Protein AF-A0A8J7PR47-F1 (afdb_monomer)

Sequence (69 aa):
MARRERYIAKRQNQAWSMGFVSDQLVNGQRIRALTVVDVFTREALAITVGRSLRADHVVEVCNRLVAKS

Radius of gyration: 14.0 Å; Cα contacts (8 Å, |Δi|>4): 101; chains: 1; bounding box: 27×27×38 Å

Mean predicted aligned error: 4.2 Å

Solvent-accessible surface area (backbone atoms only — not comparable to full-atom values): 4345 Å² total; per-residue (Å²): 134,82,82,72,80,76,85,84,49,92,45,76,88,67,42,72,49,72,49,77,49,75,53,67,47,98,87,69,52,58,38,34,31,44,40,33,27,30,62,52,75,65,44,76,78,42,78,50,76,34,75,71,82,55,70,69,59,54,51,51,53,50,54,57,49,59,77,71,104

Foldseek 3Di:
DDPPDDDDDPDWPPDKDWDKDWDADPVRQIKIWIWIATPHVRDTLDIDMDSDDDPVNVVVSVVVSVVVD

Secondary structure (DSSP, 8-state):
---PPPP--SSTTS-EEEEEEEEE-TTS-EEEEEEEEETTT--EEEEEEESS--HHHHHHHHHHHHTT-

Nearest PDB structures (foldseek):
  6ozj-assembly1_A  TM=5.791E-01  e=2.526E-01  Mus musculus
  3ly9-assembly1_A-2  TM=6.247E-01  e=3.059E-01  Escherichia coli str. K-12 substr. MG1655
  2l2m-assembly1_A  TM=6.155E-01  e=1.330E+00  Arabidopsis thaliana
  1r8x-assembly1_B-2  TM=4.484E-01  e=2.080E+00  Mus musculus
  3ths-assembly1_C  TM=4.418E-01  e=3.052E+00  Rattus norvegicus

Structure (mmCIF, N/CA/C/O backbone):
data_AF-A0A8J7PR47-F1
#
_entry.id   AF-A0A8J7PR47-F1
#
loop_
_atom_site.group_PDB
_atom_site.id
_atom_site.type_symbol
_atom_site.label_atom_id
_atom_site.label_alt_id
_atom_site.label_comp_id
_atom_site.label_asym_id
_atom_site.label_entity_id
_atom_site.label_seq_id
_atom_site.pdbx_PDB_ins_code
_atom_site.Cartn_x
_atom_site.Cartn_y
_atom_site.Cartn_z
_atom_site.occupancy
_atom_site.B_iso_or_equiv
_atom_site.auth_seq_id
_atom_site.auth_comp_id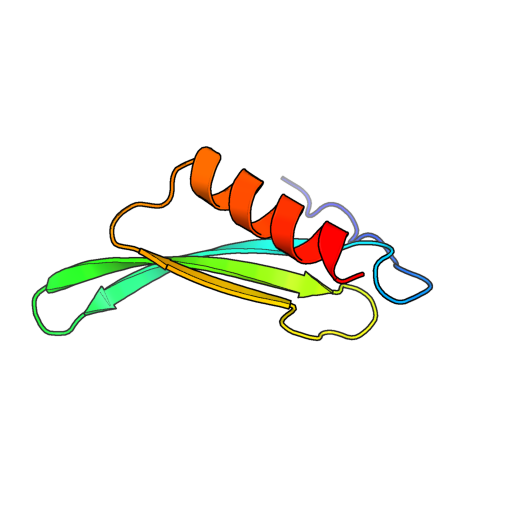
_atom_site.auth_asym_id
_atom_site.auth_atom_id
_atom_site.pdbx_PDB_model_num
ATOM 1 N N . MET A 1 1 ? 11.057 -20.605 6.039 1.00 46.56 1 MET A N 1
ATOM 2 C CA . MET A 1 1 ? 10.517 -19.876 4.870 1.00 46.56 1 MET A CA 1
ATOM 3 C C . MET A 1 1 ? 11.594 -18.923 4.374 1.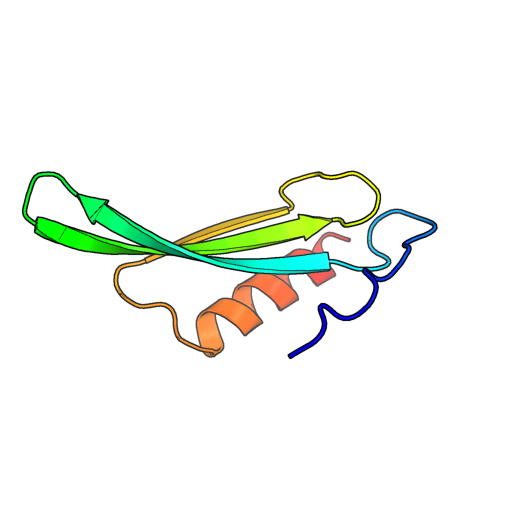00 46.56 1 MET A C 1
ATOM 5 O O . MET A 1 1 ? 11.823 -17.905 5.014 1.00 46.56 1 MET A O 1
ATOM 9 N N . ALA A 1 2 ? 12.328 -19.282 3.319 1.00 54.81 2 ALA A N 1
ATOM 10 C CA . ALA A 1 2 ? 13.327 -18.384 2.742 1.00 54.81 2 ALA A CA 1
ATOM 11 C C . ALA A 1 2 ? 12.619 -17.161 2.141 1.00 54.81 2 ALA A C 1
ATOM 13 O O . ALA A 1 2 ? 11.591 -17.298 1.474 1.00 54.81 2 ALA A O 1
ATOM 14 N N . ARG A 1 3 ? 13.141 -15.959 2.400 1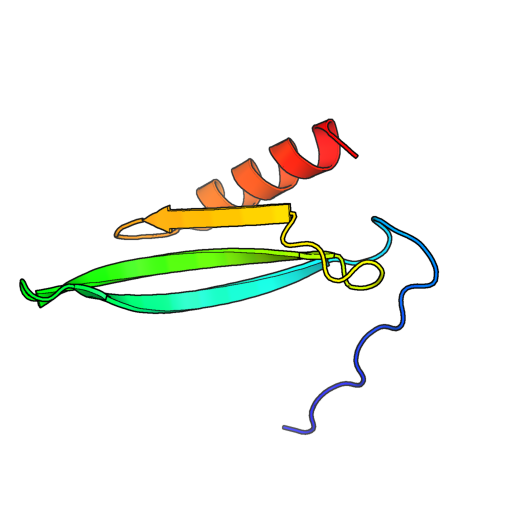.00 67.88 3 ARG A N 1
ATOM 15 C CA . ARG A 1 3 ? 12.651 -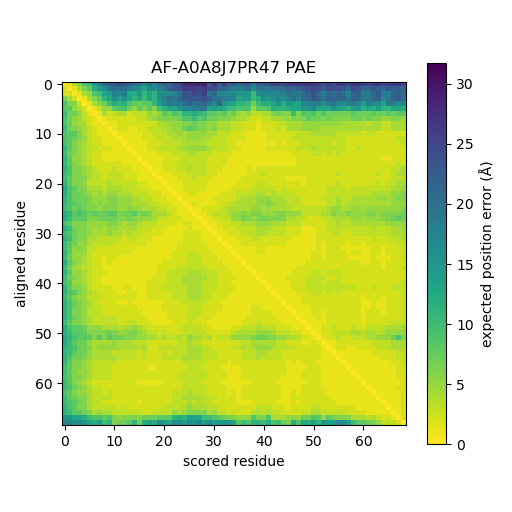14.731 1.772 1.00 67.88 3 ARG A CA 1
ATOM 16 C C . ARG A 1 3 ? 12.820 -14.880 0.260 1.00 67.88 3 ARG A C 1
ATOM 18 O O . ARG A 1 3 ? 13.950 -14.959 -0.210 1.00 67.88 3 ARG A O 1
ATOM 25 N N . ARG A 1 4 ? 11.708 -14.928 -0.483 1.00 69.44 4 ARG A N 1
ATOM 26 C CA . ARG A 1 4 ? 11.736 -14.845 -1.951 1.00 69.44 4 ARG A CA 1
ATOM 27 C C . ARG A 1 4 ? 12.534 -13.606 -2.353 1.00 69.44 4 ARG A C 1
ATOM 29 O O . ARG A 1 4 ? 12.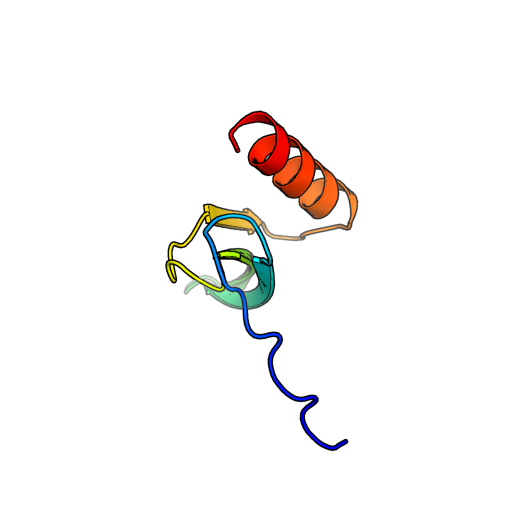389 -12.549 -1.727 1.00 69.44 4 ARG A O 1
ATOM 36 N N . GLU A 1 5 ? 13.370 -13.755 -3.375 1.00 73.19 5 GLU A N 1
ATOM 37 C CA . GLU A 1 5 ? 14.056 -12.626 -3.993 1.00 73.19 5 GLU A CA 1
ATOM 38 C C . GLU A 1 5 ? 13.041 -11.526 -4.316 1.00 73.19 5 GLU A C 1
ATOM 40 O O . GLU A 1 5 ? 11.926 -11.790 -4.776 1.00 73.19 5 GLU A O 1
ATOM 45 N N . ARG A 1 6 ? 13.401 -10.279 -3.996 1.00 76.31 6 ARG A N 1
ATOM 46 C CA . ARG A 1 6 ? 12.544 -9.137 -4.316 1.00 76.31 6 ARG A CA 1
ATOM 47 C C . ARG A 1 6 ? 12.511 -8.998 -5.833 1.00 76.31 6 ARG A C 1
ATOM 49 O O . ARG A 1 6 ? 13.562 -8.981 -6.463 1.00 76.31 6 ARG A O 1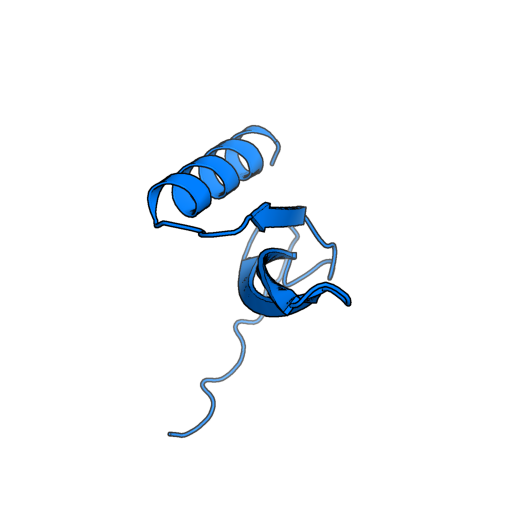
ATOM 56 N N . TYR A 1 7 ? 11.315 -8.858 -6.396 1.00 86.62 7 TYR A N 1
ATOM 57 C CA . TYR A 1 7 ? 11.164 -8.522 -7.805 1.00 86.62 7 TYR A CA 1
AT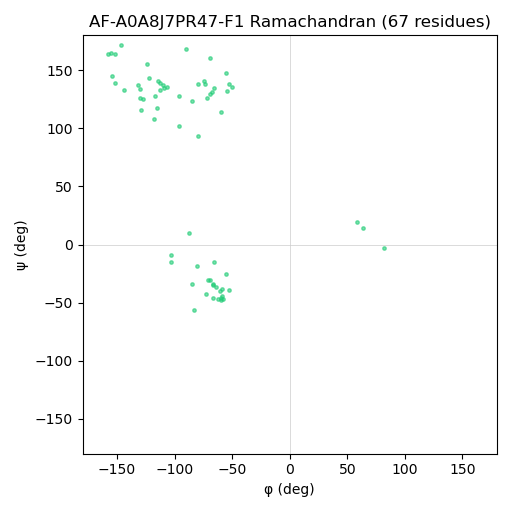OM 58 C C . TYR A 1 7 ? 11.941 -7.236 -8.129 1.00 86.62 7 TYR A C 1
ATOM 60 O O . TYR A 1 7 ? 11.823 -6.245 -7.404 1.00 86.62 7 TYR A O 1
ATOM 68 N N . ILE A 1 8 ? 12.728 -7.254 -9.207 1.00 92.44 8 ILE A N 1
ATOM 69 C CA . ILE A 1 8 ? 13.508 -6.101 -9.667 1.00 92.44 8 ILE A CA 1
ATOM 70 C C . ILE A 1 8 ? 12.710 -5.386 -10.760 1.00 92.44 8 ILE A C 1
ATOM 72 O O . ILE A 1 8 ? 12.657 -5.835 -11.906 1.00 92.44 8 ILE A O 1
ATOM 76 N N . ALA A 1 9 ? 12.079 -4.268 -10.398 1.00 95.56 9 ALA A N 1
ATOM 77 C CA . ALA A 1 9 ? 11.420 -3.385 -11.354 1.00 95.56 9 ALA A CA 1
ATOM 78 C C . ALA A 1 9 ? 12.462 -2.577 -12.150 1.00 95.56 9 ALA A C 1
ATOM 80 O O . ALA A 1 9 ? 13.469 -2.137 -11.600 1.00 95.56 9 ALA A O 1
ATOM 81 N N . LYS A 1 10 ? 12.215 -2.385 -13.448 1.00 97.50 10 LYS A N 1
ATOM 82 C CA . LYS A 1 10 ? 13.066 -1.637 -14.389 1.00 97.50 10 LYS A CA 1
ATOM 83 C C . LYS A 1 10 ? 12.520 -0.242 -14.711 1.00 97.50 10 LYS A C 1
ATOM 85 O O . LYS A 1 10 ? 13.244 0.566 -15.282 1.00 97.50 10 LYS A O 1
ATOM 90 N N . ARG A 1 11 ? 11.249 0.025 -14.395 1.00 97.00 11 ARG A N 1
ATOM 91 C CA . ARG A 1 11 ? 10.577 1.316 -14.592 1.00 97.00 11 ARG A CA 1
ATOM 92 C C . ARG A 1 11 ? 9.463 1.527 -13.566 1.00 97.00 11 ARG A C 1
ATOM 94 O O . ARG A 1 11 ? 9.000 0.559 -12.957 1.00 97.00 11 ARG A O 1
ATOM 101 N N . GLN A 1 12 ? 9.012 2.775 -13.433 1.00 96.81 12 GLN A N 1
ATOM 102 C CA . GLN A 1 12 ? 7.848 3.142 -12.618 1.00 96.81 12 GLN A CA 1
ATOM 103 C C . GLN A 1 12 ? 6.591 2.358 -13.031 1.00 96.81 12 GLN A C 1
ATOM 105 O O . GLN A 1 12 ? 6.423 2.016 -14.211 1.00 96.81 12 GLN A O 1
ATOM 110 N N . ASN A 1 13 ? 5.724 2.068 -12.060 1.00 96.00 13 ASN A N 1
ATOM 111 C CA . ASN A 1 13 ? 4.462 1.338 -12.207 1.00 96.00 13 ASN A CA 1
ATOM 112 C C . ASN A 1 13 ? 4.590 -0.080 -12.789 1.00 96.00 13 ASN A C 1
ATOM 114 O O . ASN A 1 13 ? 3.618 -0.653 -13.274 1.00 96.00 13 ASN A O 1
ATOM 118 N N . GLN A 1 14 ? 5.783 -0.683 -12.746 1.00 95.56 14 GLN A N 1
ATOM 119 C CA . GLN A 1 14 ? 5.982 -2.070 -13.182 1.00 95.56 14 GLN A CA 1
ATOM 120 C C . GLN A 1 14 ? 5.669 -3.087 -12.077 1.00 95.56 14 GLN A C 1
ATOM 122 O O . GLN A 1 14 ? 5.226 -4.196 -12.365 1.00 95.56 14 GLN A O 1
ATOM 127 N N . ALA A 1 15 ? 5.938 -2.735 -10.820 1.00 95.75 15 ALA A N 1
ATOM 128 C CA . ALA A 1 15 ? 5.622 -3.570 -9.672 1.00 95.75 15 ALA A CA 1
ATOM 129 C C . ALA A 1 15 ? 5.394 -2.704 -8.439 1.00 95.75 15 ALA A C 1
ATOM 131 O O . ALA A 1 15 ? 6.156 -1.774 -8.171 1.00 95.75 15 ALA A O 1
ATOM 132 N N . TRP A 1 16 ? 4.383 -3.069 -7.657 1.00 96.56 16 TRP A N 1
ATOM 133 C CA . TRP A 1 16 ? 4.075 -2.430 -6.386 1.00 96.56 16 TRP A CA 1
ATOM 134 C C . TRP A 1 16 ? 4.293 -3.412 -5.240 1.00 96.56 16 TRP A C 1
ATOM 136 O O . TRP A 1 16 ? 3.969 -4.597 -5.331 1.00 96.56 16 TRP A O 1
ATOM 146 N N . SER A 1 17 ? 4.841 -2.908 -4.141 1.00 95.88 17 SER A N 1
ATOM 147 C CA . SER A 1 17 ? 4.893 -3.610 -2.867 1.00 95.88 17 SER A CA 1
ATOM 148 C C . SER A 1 17 ? 3.719 -3.149 -2.021 1.00 95.88 17 SER A C 1
ATOM 150 O O . SER A 1 17 ? 3.547 -1.951 -1.806 1.00 95.88 17 SER A O 1
ATOM 152 N N . MET A 1 18 ? 2.940 -4.097 -1.507 1.00 96.31 18 MET A N 1
ATOM 153 C CA . MET A 1 18 ? 1.795 -3.813 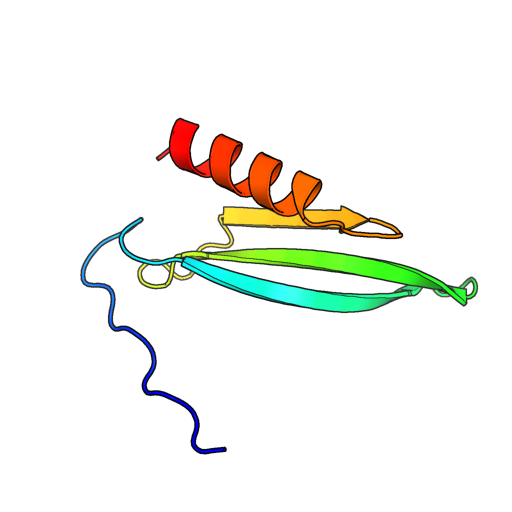-0.645 1.00 96.31 18 MET A CA 1
ATOM 154 C C . MET A 1 18 ? 1.935 -4.518 0.695 1.00 96.31 18 MET A C 1
ATOM 156 O O . MET A 1 18 ? 2.427 -5.646 0.761 1.00 96.31 18 MET A O 1
ATOM 160 N N . GLY A 1 19 ? 1.492 -3.863 1.763 1.00 95.56 19 GLY A N 1
ATOM 161 C CA . GLY A 1 19 ? 1.557 -4.415 3.109 1.00 95.56 19 GLY A CA 1
ATOM 162 C C . GLY A 1 19 ? 0.508 -3.826 4.034 1.00 95.56 19 GLY A C 1
ATOM 163 O O . GLY A 1 19 ? -0.097 -2.798 3.744 1.00 95.56 19 GLY A O 1
ATOM 164 N N . PHE A 1 20 ? 0.302 -4.498 5.164 1.00 96.31 20 PHE A N 1
ATOM 165 C CA . PHE A 1 20 ? -0.529 -3.978 6.238 1.00 96.31 20 PHE A CA 1
ATOM 166 C C . PHE A 1 20 ? 0.323 -3.674 7.458 1.00 96.31 20 PHE A C 1
ATOM 168 O O . PHE A 1 20 ? 1.103 -4.518 7.894 1.00 96.31 20 PHE A O 1
ATOM 175 N N . VAL A 1 21 ? 0.112 -2.496 8.029 1.00 96.25 21 VAL A N 1
ATOM 176 C CA . VAL A 1 21 ? 0.644 -2.109 9.335 1.00 96.25 21 VAL A CA 1
ATOM 177 C C . VAL A 1 21 ? -0.525 -2.051 10.307 1.00 96.25 21 VAL A C 1
ATOM 179 O O . VAL A 1 21 ? -1.582 -1.523 9.966 1.00 96.25 21 VAL A O 1
ATOM 182 N N . SER A 1 22 ? -0.359 -2.621 11.493 1.00 96.31 22 SER A N 1
ATOM 183 C CA . SER A 1 22 ? -1.346 -2.540 12.570 1.00 96.31 22 SER A CA 1
ATOM 184 C C . SER A 1 22 ? -0.764 -1.712 13.699 1.00 96.31 22 SER A C 1
ATOM 186 O O . SER A 1 22 ? 0.408 -1.882 14.026 1.00 96.31 22 SER A O 1
ATOM 188 N N . ASP A 1 23 ? -1.587 -0.861 14.297 1.00 96.25 23 ASP A N 1
ATOM 189 C CA . ASP A 1 23 ? -1.185 -0.017 15.419 1.00 96.25 23 ASP A CA 1
ATOM 190 C C . ASP A 1 23 ? -2.361 0.197 16.384 1.00 96.25 23 ASP A C 1
ATOM 192 O O . ASP A 1 23 ? -3.504 -0.190 16.103 1.00 96.25 23 ASP A O 1
ATOM 196 N N . GLN A 1 24 ? -2.089 0.801 17.535 1.00 97.25 24 GLN A N 1
ATOM 197 C CA . GLN A 1 24 ? -3.069 1.140 18.551 1.00 97.25 24 GLN A CA 1
ATOM 198 C C . GLN A 1 24 ? -2.901 2.599 18.973 1.00 97.25 24 GLN A C 1
ATOM 200 O O . GLN A 1 24 ? -1.829 3.036 19.377 1.00 97.25 24 GLN A O 1
ATOM 205 N N . LEU A 1 25 ? -3.993 3.355 18.901 1.00 95.00 25 LEU A N 1
ATOM 206 C CA . LEU A 1 25 ? -4.039 4.727 19.384 1.00 95.00 25 LEU A CA 1
ATOM 207 C C . LEU A 1 25 ? -3.948 4.761 20.914 1.00 95.00 25 LEU A C 1
ATOM 209 O O . LEU A 1 25 ? -4.290 3.796 21.597 1.00 95.00 25 LEU A O 1
ATOM 213 N N . VAL A 1 26 ? -3.583 5.921 21.458 1.00 96.50 26 VAL A N 1
ATOM 214 C CA . VAL A 1 26 ? -3.445 6.147 22.910 1.00 96.50 26 VAL A CA 1
ATOM 215 C C . VAL A 1 26 ? -4.705 5.807 23.717 1.00 96.50 26 VAL A C 1
ATOM 217 O O . VAL A 1 26 ? -4.616 5.456 24.886 1.00 96.50 26 VAL A O 1
ATOM 220 N N . ASN A 1 27 ? -5.883 5.865 23.092 1.00 96.38 27 ASN A N 1
ATOM 221 C CA . ASN A 1 27 ? -7.168 5.516 23.702 1.00 96.38 27 ASN A CA 1
ATOM 222 C C . ASN A 1 27 ? -7.519 4.016 23.593 1.00 96.38 27 ASN A C 1
ATOM 224 O O . ASN A 1 27 ? -8.657 3.623 23.842 1.00 96.38 27 ASN A O 1
ATOM 228 N N . GLY A 1 28 ? -6.575 3.178 23.160 1.00 96.00 28 GLY A N 1
ATOM 229 C CA . GLY A 1 28 ? -6.752 1.737 23.005 1.00 96.00 28 GLY A CA 1
ATOM 230 C C . GLY A 1 28 ? -7.431 1.307 21.700 1.00 96.00 28 GLY A C 1
ATOM 231 O O . GLY A 1 28 ? -7.534 0.104 21.443 1.00 96.00 28 GLY A O 1
ATOM 232 N N . GLN A 1 29 ? -7.868 2.235 20.843 1.00 95.62 29 GLN A N 1
ATOM 233 C CA . GLN A 1 29 ? -8.474 1.880 19.559 1.00 95.62 29 GLN A CA 1
ATOM 234 C C . GLN A 1 29 ? -7.420 1.351 18.581 1.00 95.62 29 GLN A C 1
ATOM 236 O O . GLN A 1 29 ? -6.426 2.014 18.296 1.00 95.62 29 GLN A O 1
ATOM 241 N N . ARG A 1 30 ? -7.653 0.154 18.033 1.00 96.56 30 ARG A N 1
ATOM 242 C CA . ARG A 1 30 ? -6.782 -0.440 17.010 1.00 96.56 30 ARG A CA 1
ATOM 243 C C . ARG A 1 30 ? -7.073 0.145 15.633 1.00 96.56 30 ARG A C 1
ATOM 245 O O . ARG A 1 30 ? -8.233 0.280 15.239 1.00 96.56 30 ARG A O 1
ATOM 252 N N . ILE A 1 31 ? -6.010 0.412 14.889 1.00 96.69 31 ILE A N 1
ATOM 253 C CA . ILE A 1 31 ? -6.053 0.822 13.489 1.00 96.69 31 ILE A CA 1
ATOM 254 C C . ILE A 1 31 ? -5.221 -0.131 12.638 1.00 96.69 31 ILE A C 1
ATOM 256 O O . ILE A 1 31 ? -4.294 -0.792 13.109 1.00 96.69 31 ILE A O 1
ATOM 260 N N . ARG A 1 32 ? -5.561 -0.192 11.356 1.00 96.81 32 ARG A N 1
ATOM 261 C CA . ARG A 1 32 ? -4.805 -0.901 10.336 1.00 96.81 32 ARG A CA 1
ATOM 262 C C . ARG A 1 32 ? -4.624 0.021 9.141 1.00 96.81 32 ARG A C 1
ATOM 264 O O . ARG A 1 32 ? -5.570 0.686 8.727 1.00 96.81 32 ARG A O 1
ATOM 271 N N . ALA A 1 33 ? -3.426 0.040 8.582 1.00 97.69 33 ALA A N 1
ATOM 272 C CA . ALA A 1 33 ? -3.087 0.798 7.393 1.00 97.69 33 ALA A CA 1
ATOM 273 C C . ALA A 1 33 ? -2.672 -0.159 6.274 1.00 97.69 33 ALA A C 1
ATOM 275 O O . ALA A 1 33 ? -1.801 -0.999 6.484 1.00 97.69 33 ALA A O 1
ATOM 276 N N . LEU A 1 34 ? -3.283 -0.036 5.097 1.00 98.19 34 LEU A N 1
ATOM 277 C CA . LEU A 1 34 ? -2.766 -0.599 3.851 1.00 98.19 34 LEU A CA 1
ATOM 278 C C . LEU A 1 34 ? -1.770 0.401 3.270 1.00 98.19 34 LEU A C 1
ATOM 280 O O . LEU A 1 34 ? -2.141 1.548 3.021 1.00 98.19 34 LEU A O 1
ATOM 284 N N . THR A 1 35 ? -0.542 -0.040 3.028 1.00 98.06 35 THR A N 1
ATOM 285 C CA . THR A 1 35 ? 0.482 0.742 2.334 1.00 98.06 35 THR A CA 1
ATOM 286 C C . THR A 1 35 ? 0.740 0.147 0.957 1.00 98.06 35 THR A C 1
ATOM 288 O O . THR A 1 35 ? 0.817 -1.074 0.806 1.00 98.06 35 THR A O 1
ATOM 291 N N . VAL A 1 36 ? 0.863 1.011 -0.049 1.00 97.94 36 VAL A N 1
ATOM 292 C CA . VAL A 1 36 ? 1.231 0.652 -1.423 1.00 97.94 36 VAL A CA 1
ATOM 293 C C . VAL A 1 36 ? 2.401 1.529 -1.838 1.00 97.94 36 VAL A C 1
ATOM 295 O O . VAL A 1 36 ? 2.319 2.752 -1.744 1.00 97.94 36 VAL A O 1
ATOM 298 N N . VAL A 1 37 ? 3.490 0.902 -2.271 1.00 97.62 37 VAL A N 1
ATOM 299 C CA . VAL A 1 37 ? 4.740 1.577 -2.632 1.00 97.62 37 VAL A CA 1
ATOM 300 C C . VAL A 1 37 ? 5.200 1.086 -3.996 1.00 97.62 37 VAL A C 1
ATOM 302 O O . VAL A 1 37 ? 5.239 -0.125 -4.229 1.00 97.62 37 VAL A O 1
ATOM 305 N N . ASP A 1 38 ? 5.588 1.999 -4.881 1.00 97.31 38 ASP A N 1
ATOM 306 C CA . ASP A 1 38 ? 6.220 1.622 -6.144 1.00 97.31 38 ASP A CA 1
ATOM 307 C C . ASP A 1 38 ? 7.623 1.050 -5.892 1.00 97.31 38 ASP A C 1
ATOM 309 O O . ASP A 1 38 ? 8.445 1.623 -5.170 1.00 97.31 38 ASP A O 1
ATOM 313 N N . VAL A 1 39 ? 7.913 -0.120 -6.464 1.00 96.88 39 VAL A N 1
ATOM 314 C CA . VAL A 1 39 ? 9.176 -0.828 -6.207 1.00 96.88 39 VAL A CA 1
ATOM 315 C C . VAL A 1 39 ? 10.371 -0.113 -6.844 1.00 96.88 39 VAL A C 1
ATOM 317 O O . VAL A 1 39 ? 11.475 -0.204 -6.300 1.00 96.88 39 VAL A O 1
ATOM 320 N N . PHE A 1 40 ? 10.164 0.585 -7.963 1.00 96.56 40 PHE A N 1
ATOM 321 C CA . PHE A 1 40 ? 11.214 1.285 -8.696 1.00 96.56 40 PHE A CA 1
ATOM 322 C C . PHE A 1 40 ? 11.493 2.664 -8.090 1.00 96.56 40 PHE A C 1
ATOM 324 O O . PHE A 1 40 ? 12.622 2.926 -7.681 1.00 96.56 40 PHE A O 1
ATOM 331 N N . THR A 1 41 ? 10.475 3.521 -7.972 1.00 96.88 41 THR A N 1
ATOM 332 C CA . THR A 1 41 ? 10.641 4.913 -7.509 1.00 96.88 41 THR A CA 1
ATOM 333 C C . THR A 1 41 ? 10.735 5.039 -5.991 1.00 96.88 41 THR A C 1
ATOM 335 O O . THR A 1 41 ? 11.216 6.054 -5.496 1.00 96.88 41 THR A O 1
ATOM 338 N N . ARG A 1 42 ? 10.301 4.011 -5.244 1.00 95.62 42 ARG A N 1
ATOM 339 C CA . ARG A 1 42 ? 10.135 4.032 -3.777 1.00 95.62 42 ARG A CA 1
ATOM 340 C C . ARG A 1 42 ? 9.077 5.018 -3.279 1.00 95.62 42 ARG A C 1
ATOM 342 O O . ARG A 1 42 ? 9.010 5.275 -2.079 1.00 95.62 42 ARG A O 1
ATOM 349 N N . GLU A 1 43 ? 8.233 5.529 -4.167 1.00 97.38 43 GLU A N 1
ATOM 350 C CA . GLU A 1 43 ? 7.148 6.436 -3.814 1.00 97.38 43 GLU A CA 1
ATOM 351 C C . GLU A 1 43 ? 6.002 5.698 -3.110 1.00 97.38 43 GLU A C 1
ATOM 353 O O . GLU A 1 43 ? 5.597 4.605 -3.518 1.00 97.38 43 GLU A O 1
ATOM 358 N N . ALA A 1 44 ? 5.454 6.307 -2.057 1.00 97.50 44 ALA A N 1
ATOM 359 C CA . ALA A 1 44 ? 4.255 5.821 -1.384 1.00 97.50 44 ALA A CA 1
ATOM 360 C C . ALA A 1 44 ? 2.999 6.223 -2.175 1.00 97.50 44 ALA A C 1
ATOM 362 O O . ALA A 1 44 ? 2.444 7.300 -1.980 1.00 97.50 44 ALA A O 1
ATOM 363 N N . LEU A 1 45 ? 2.535 5.326 -3.044 1.00 98.00 45 LEU A N 1
ATOM 364 C CA . LEU A 1 45 ? 1.381 5.545 -3.920 1.00 98.00 45 LEU A CA 1
ATOM 365 C C . LEU A 1 45 ? 0.060 5.677 -3.148 1.00 98.00 45 LEU A C 1
ATOM 367 O O . LEU A 1 45 ? -0.841 6.421 -3.543 1.00 98.00 45 LEU A O 1
ATOM 371 N N . ALA A 1 46 ? -0.089 4.934 -2.048 1.00 98.00 46 ALA A N 1
ATOM 372 C CA . ALA A 1 46 ? -1.266 5.023 -1.194 1.00 98.00 46 ALA A CA 1
ATOM 373 C C . ALA A 1 46 ? -0.983 4.598 0.249 1.00 98.00 46 ALA A C 1
ATOM 375 O O . ALA A 1 46 ? -0.267 3.628 0.506 1.00 98.00 46 ALA A O 1
ATOM 376 N N . ILE A 1 47 ? -1.653 5.278 1.182 1.00 97.56 47 ILE A N 1
ATOM 377 C CA . ILE A 1 47 ? -1.837 4.834 2.563 1.00 97.56 47 ILE A CA 1
ATOM 378 C C . ILE A 1 47 ? -3.330 4.935 2.870 1.00 97.56 47 ILE A C 1
ATOM 380 O O . ILE A 1 47 ? -3.902 6.020 2.829 1.00 97.56 47 ILE A O 1
ATOM 384 N N . THR A 1 48 ? -3.978 3.803 3.131 1.00 97.81 48 THR A N 1
ATOM 385 C CA . THR A 1 48 ? -5.403 3.754 3.499 1.00 97.81 48 THR A CA 1
ATOM 386 C C . THR A 1 48 ? -5.521 3.243 4.917 1.00 97.81 48 THR A C 1
ATOM 388 O O . THR A 1 48 ? -5.114 2.118 5.191 1.00 97.81 48 THR A O 1
ATOM 391 N N . VAL A 1 49 ? -6.057 4.064 5.818 1.00 97.00 49 VAL A N 1
ATOM 392 C CA . VAL A 1 49 ? -6.177 3.748 7.246 1.00 97.00 49 VAL A CA 1
ATOM 393 C C . VAL A 1 49 ? -7.630 3.447 7.581 1.00 97.00 49 VAL A C 1
ATOM 395 O O . VAL A 1 49 ? -8.535 4.167 7.173 1.00 97.00 49 VAL A O 1
ATOM 398 N N . GLY A 1 50 ? -7.859 2.393 8.355 1.00 95.62 50 GLY A N 1
ATOM 399 C CA . GLY A 1 50 ? -9.185 2.042 8.839 1.00 95.62 50 GLY A CA 1
ATOM 400 C C . GLY A 1 50 ? -9.130 1.181 10.093 1.00 95.62 50 GLY A C 1
ATOM 401 O O . GLY A 1 50 ? -8.107 0.590 10.428 1.00 95.62 50 GLY A O 1
ATOM 402 N N . ARG A 1 51 ? -10.263 1.077 10.792 1.00 92.88 51 ARG A N 1
ATOM 403 C CA . ARG A 1 51 ? -10.417 0.158 11.938 1.00 92.88 51 ARG A CA 1
ATOM 404 C C . ARG A 1 51 ? -10.417 -1.310 11.497 1.00 92.88 51 ARG A C 1
ATOM 406 O O . ARG A 1 51 ? -9.982 -2.191 12.229 1.00 92.88 51 ARG A O 1
ATOM 413 N N . SER A 1 52 ? -10.905 -1.567 10.286 1.00 90.06 52 SER A N 1
ATOM 414 C CA . SER A 1 52 ? -10.852 -2.856 9.603 1.00 90.06 52 SER A CA 1
ATOM 415 C C . SER A 1 52 ? -10.642 -2.596 8.117 1.00 90.06 52 SER A C 1
ATOM 417 O O . SER A 1 52 ? -11.326 -1.753 7.544 1.00 90.06 52 SER A O 1
ATOM 419 N N . LEU A 1 53 ? -9.699 -3.309 7.504 1.00 95.38 53 LEU A N 1
ATOM 420 C CA . LEU A 1 53 ? -9.454 -3.259 6.066 1.00 95.38 53 LEU A CA 1
ATOM 421 C C . LEU A 1 53 ? -9.717 -4.645 5.486 1.00 95.38 53 LEU A C 1
ATOM 423 O O . LEU A 1 53 ? -8.971 -5.593 5.748 1.00 95.38 53 LEU A O 1
ATOM 427 N N . ARG A 1 54 ? -10.825 -4.736 4.749 1.00 94.19 54 ARG A N 1
ATOM 428 C CA . ARG A 1 54 ? -11.273 -5.915 3.989 1.00 94.19 54 ARG A CA 1
ATOM 429 C C . ARG A 1 54 ? -10.720 -5.895 2.564 1.00 94.19 54 ARG A C 1
ATOM 431 O O . ARG A 1 54 ? -10.231 -4.859 2.119 1.00 94.19 54 ARG A O 1
ATOM 438 N N . ALA A 1 55 ? -10.855 -7.017 1.858 1.00 95.38 55 ALA A N 1
ATOM 439 C CA . ALA A 1 55 ? -10.419 -7.163 0.469 1.00 95.38 55 ALA A CA 1
ATOM 440 C C . ALA A 1 55 ? -10.986 -6.070 -0.453 1.00 95.38 55 ALA A C 1
ATOM 442 O O . ALA A 1 55 ? -10.237 -5.523 -1.255 1.00 95.38 55 ALA A O 1
ATOM 443 N N . ASP A 1 56 ? -12.246 -5.674 -0.266 1.00 97.31 56 ASP A N 1
ATOM 444 C CA . ASP A 1 56 ? -12.896 -4.650 -1.097 1.00 97.31 56 ASP A CA 1
ATOM 445 C C . ASP A 1 56 ? -12.160 -3.303 -1.060 1.00 97.31 56 ASP A C 1
ATOM 447 O O . ASP A 1 56 ? -11.966 -2.674 -2.095 1.00 97.31 56 ASP A O 1
ATOM 451 N N . HIS A 1 57 ? -11.638 -2.906 0.106 1.00 96.50 57 HIS A N 1
ATOM 452 C CA . HIS A 1 57 ? -10.837 -1.683 0.234 1.00 96.50 57 HIS A CA 1
ATOM 453 C C . HIS A 1 57 ? -9.504 -1.796 -0.518 1.00 96.50 57 HIS A C 1
ATOM 455 O O . HIS A 1 57 ? -9.002 -0.813 -1.052 1.00 96.50 57 HIS A O 1
ATOM 461 N N . VAL A 1 58 ? -8.908 -2.995 -0.562 1.00 96.88 58 VAL A N 1
ATOM 462 C CA . VAL A 1 58 ? -7.679 -3.236 -1.336 1.00 96.88 58 VAL A CA 1
ATOM 463 C C . VAL A 1 58 ? -7.976 -3.092 -2.825 1.00 96.88 58 VAL A C 1
ATOM 465 O O . VAL A 1 58 ? -7.237 -2.409 -3.528 1.00 96.88 58 VAL A O 1
ATOM 468 N N . VAL A 1 59 ? -9.076 -3.691 -3.291 1.00 97.94 59 VAL A N 1
ATOM 469 C CA . VAL A 1 59 ? -9.527 -3.597 -4.686 1.00 97.94 59 VAL A CA 1
ATOM 470 C C . VAL A 1 59 ? -9.792 -2.143 -5.072 1.00 97.94 59 VAL A C 1
ATOM 472 O O . VAL A 1 59 ? -9.304 -1.696 -6.106 1.00 97.94 59 VAL A O 1
ATOM 475 N N . GLU A 1 60 ? -10.490 -1.383 -4.230 1.00 97.88 60 GLU A N 1
ATOM 476 C CA . GLU A 1 60 ? -10.755 0.040 -4.457 1.00 97.88 60 GLU A CA 1
ATOM 477 C C . GLU A 1 60 ? -9.459 0.852 -4.606 1.00 97.88 60 GLU A C 1
ATOM 479 O O . GLU A 1 60 ? -9.307 1.627 -5.554 1.00 97.88 60 GLU A O 1
ATOM 484 N N . VAL A 1 61 ? -8.487 0.642 -3.710 1.00 97.75 61 VAL A N 1
ATOM 485 C CA . VAL A 1 61 ? -7.184 1.315 -3.781 1.00 97.75 61 VAL A CA 1
ATOM 486 C C . VAL A 1 61 ? -6.443 0.941 -5.061 1.00 97.75 61 VAL A C 1
ATOM 488 O O . VAL A 1 61 ? -5.961 1.838 -5.750 1.00 97.75 61 VAL A O 1
ATOM 491 N N . CYS A 1 62 ? -6.384 -0.345 -5.413 1.00 97.44 62 CYS A N 1
ATOM 49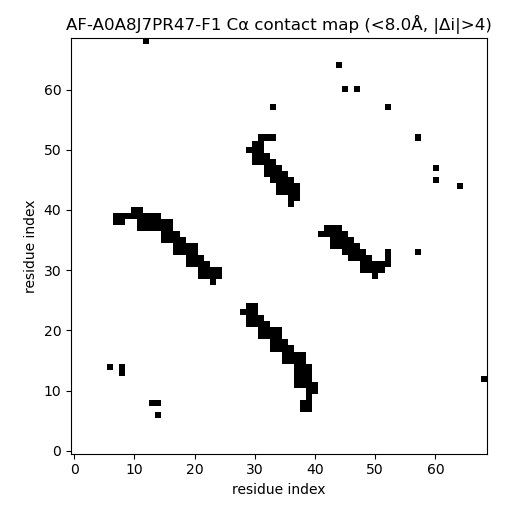2 C CA . CYS A 1 62 ? -5.743 -0.804 -6.644 1.00 97.44 62 CYS A CA 1
ATOM 493 C C . CYS A 1 62 ? -6.397 -0.193 -7.888 1.00 97.44 62 CYS A C 1
ATOM 495 O O . CYS A 1 62 ? -5.693 0.363 -8.726 1.00 97.44 62 CYS A O 1
ATOM 497 N N . ASN A 1 63 ? -7.730 -0.222 -7.982 1.00 98.00 63 ASN A N 1
ATOM 498 C CA . ASN A 1 63 ? -8.471 0.358 -9.104 1.00 98.00 63 ASN A CA 1
ATOM 499 C C . ASN A 1 63 ? -8.185 1.858 -9.245 1.00 98.00 63 ASN A C 1
ATOM 501 O O . ASN A 1 63 ? -7.906 2.343 -10.341 1.00 98.00 63 ASN A O 1
ATOM 505 N N . ARG A 1 64 ? -8.183 2.591 -8.125 1.00 97.56 64 ARG A N 1
ATOM 506 C CA . ARG A 1 64 ? -7.868 4.024 -8.104 1.00 97.56 64 ARG A CA 1
ATOM 507 C C . ARG A 1 64 ? -6.431 4.319 -8.532 1.00 97.56 64 ARG A C 1
ATOM 509 O O . ARG A 1 64 ? -6.204 5.348 -9.159 1.00 97.56 64 ARG A O 1
ATOM 516 N N . LEU A 1 65 ? -5.464 3.474 -8.172 1.00 97.00 65 LEU A N 1
ATOM 517 C CA . LEU A 1 65 ? -4.064 3.656 -8.568 1.00 97.00 65 LEU A CA 1
ATOM 518 C C . LEU A 1 65 ? -3.847 3.344 -10.049 1.00 97.00 65 LEU A C 1
ATOM 520 O O . LEU A 1 65 ? -3.187 4.120 -10.734 1.00 97.00 65 LEU A O 1
ATOM 524 N N . VAL A 1 66 ? -4.451 2.267 -10.560 1.00 95.94 66 VAL A N 1
ATOM 525 C CA . VAL A 1 66 ? -4.383 1.914 -11.987 1.00 95.94 66 VAL A CA 1
ATOM 526 C C . VAL A 1 66 ? -4.991 3.019 -12.851 1.00 95.94 66 VAL A C 1
ATOM 528 O O . VAL A 1 66 ? -4.407 3.380 -13.862 1.00 95.94 66 VAL A O 1
ATOM 531 N N . ALA A 1 67 ? -6.102 3.625 -12.424 1.00 95.19 67 ALA A N 1
ATOM 532 C CA . ALA A 1 67 ? -6.732 4.731 -13.149 1.00 95.19 67 ALA A CA 1
ATOM 533 C C . ALA A 1 67 ? -5.891 6.026 -13.208 1.00 95.19 67 ALA A C 1
ATOM 535 O O . ALA A 1 67 ? -6.211 6.920 -13.985 1.00 95.19 67 ALA A O 1
ATOM 536 N N . LYS A 1 68 ? -4.853 6.156 -12.370 1.00 85.62 68 LYS A N 1
ATOM 537 C CA . LYS A 1 68 ? -3.954 7.323 -12.308 1.00 85.62 68 LYS A CA 1
ATOM 538 C C . LYS A 1 68 ? -2.591 7.091 -12.969 1.00 85.62 68 LYS A C 1
ATOM 540 O O . LYS A 1 68 ? -1.802 8.031 -13.020 1.00 85.62 68 LYS A O 1
ATOM 545 N N . SER A 1 69 ? -2.295 5.847 -13.345 1.00 76.50 69 SER A N 1
ATOM 546 C CA . SER A 1 69 ? -0.958 5.385 -13.743 1.00 76.50 69 SER A CA 1
ATOM 547 C C . SER A 1 69 ? -0.693 5.484 -15.237 1.00 76.50 69 SER A C 1
ATOM 549 O O . SER A 1 69 ? -1.669 5.481 -16.017 1.00 76.50 69 SER A O 1
#

pLDDT: mean 93.11, std 9.84, range [46.56, 98.19]